Protein AF-A0A3D1QD11-F1 (afdb_monomer)

Radius of gyration: 27.16 Å; Cα contacts (8 Å, |Δi|>4): 63; chains: 1; bounding box: 68×46×61 Å

Structure (mmCIF, N/CA/C/O backbone):
data_AF-A0A3D1QD11-F1
#
_entry.id   AF-A0A3D1QD11-F1
#
loop_
_atom_site.group_PDB
_atom_site.id
_atom_site.type_symbol
_atom_site.label_atom_id
_atom_site.label_alt_id
_atom_site.label_comp_id
_atom_site.label_asym_id
_atom_site.label_entity_id
_atom_site.label_seq_id
_atom_site.pdbx_PDB_ins_code
_atom_site.Cartn_x
_atom_site.Cartn_y
_atom_site.Cartn_z
_atom_site.occupancy
_atom_site.B_iso_or_equiv
_atom_site.auth_seq_id
_atom_site.auth_comp_id
_atom_site.auth_asym_id
_atom_site.auth_atom_id
_atom_site.pdbx_PDB_model_num
ATOM 1 N N . MET A 1 1 ? 50.428 0.743 -33.227 1.00 50.78 1 MET A N 1
ATOM 2 C CA . MET A 1 1 ? 49.228 0.731 -34.080 1.00 50.78 1 MET A CA 1
ATOM 3 C C . MET A 1 1 ? 48.087 0.295 -33.185 1.00 50.78 1 MET A C 1
ATOM 5 O O . MET A 1 1 ? 47.915 -0.897 -32.985 1.00 50.78 1 MET A O 1
ATOM 9 N N . SER A 1 2 ? 47.432 1.234 -32.503 1.00 59.53 2 SER A N 1
ATOM 10 C CA . SER A 1 2 ? 46.185 0.917 -31.795 1.00 59.53 2 SER A CA 1
ATOM 11 C C . SER A 1 2 ? 45.232 0.305 -32.820 1.00 59.53 2 SER A C 1
ATOM 13 O O . SER A 1 2 ? 45.219 0.797 -33.944 1.00 59.53 2 SER A O 1
ATOM 15 N N . ASP A 1 3 ? 44.530 -0.780 -32.485 1.00 75.94 3 ASP A N 1
ATOM 16 C CA . ASP A 1 3 ? 43.676 -1.503 -33.435 1.00 75.94 3 ASP A CA 1
ATOM 17 C C . ASP A 1 3 ? 42.648 -0.550 -34.066 1.00 75.94 3 ASP A C 1
ATOM 19 O O . ASP A 1 3 ? 41.596 -0.275 -33.492 1.00 75.94 3 ASP A O 1
ATOM 23 N N . GLU A 1 4 ? 42.958 -0.035 -35.254 1.00 84.06 4 GLU A N 1
ATOM 24 C CA . GLU A 1 4 ? 42.142 0.938 -35.992 1.00 84.06 4 GLU A CA 1
ATOM 25 C C . GLU A 1 4 ? 40.737 0.365 -36.240 1.00 84.06 4 GLU A C 1
ATOM 27 O O . GLU A 1 4 ? 39.714 1.021 -36.041 1.00 84.06 4 GLU A O 1
ATOM 32 N N . ARG A 1 5 ? 40.695 -0.948 -36.483 1.00 86.38 5 ARG A N 1
ATOM 33 C CA . ARG A 1 5 ? 39.475 -1.754 -36.573 1.00 86.38 5 ARG A CA 1
ATOM 34 C C . ARG A 1 5 ? 38.676 -1.808 -35.272 1.00 86.38 5 ARG A C 1
ATOM 36 O O . ARG A 1 5 ? 37.448 -1.776 -35.311 1.00 86.38 5 ARG A O 1
ATOM 43 N N . LEU A 1 6 ? 39.340 -1.904 -34.118 1.00 89.25 6 LEU A N 1
ATOM 44 C CA . LEU A 1 6 ? 38.658 -1.901 -32.822 1.00 89.25 6 LEU A CA 1
ATOM 45 C C . LEU A 1 6 ? 38.031 -0.529 -32.563 1.00 89.25 6 LEU A C 1
ATOM 47 O O . LEU A 1 6 ? 36.881 -0.464 -32.129 1.00 89.25 6 LEU A O 1
ATOM 51 N N . SER A 1 7 ? 38.744 0.557 -32.882 1.00 89.19 7 SER A N 1
ATOM 52 C CA . SER A 1 7 ? 38.187 1.908 -32.761 1.00 89.19 7 SER A CA 1
ATOM 53 C C . SER A 1 7 ? 36.982 2.136 -33.675 1.00 89.19 7 SER A C 1
ATOM 55 O O . SER A 1 7 ? 35.992 2.710 -33.221 1.00 89.19 7 SER A O 1
ATOM 57 N N . GLU A 1 8 ? 37.010 1.631 -34.911 1.00 92.50 8 GLU A N 1
ATOM 58 C CA . GLU A 1 8 ? 35.861 1.684 -35.827 1.00 92.50 8 GLU A CA 1
ATOM 59 C C . GLU A 1 8 ? 34.654 0.912 -35.274 1.00 92.50 8 GLU A C 1
ATOM 61 O O . GLU A 1 8 ? 33.546 1.449 -35.213 1.00 92.50 8 GLU A O 1
ATOM 66 N N . CYS A 1 9 ? 34.867 -0.313 -34.778 1.00 92.88 9 CYS A N 1
ATOM 67 C CA . CYS A 1 9 ? 33.800 -1.125 -34.183 1.00 92.88 9 CYS A CA 1
ATOM 68 C C . CYS A 1 9 ? 33.180 -0.452 -32.948 1.00 92.88 9 CYS A C 1
ATOM 70 O O . CYS A 1 9 ? 31.959 -0.465 -32.769 1.00 92.88 9 CYS A O 1
ATOM 72 N N . MET A 1 10 ? 34.005 0.164 -32.095 1.00 93.12 10 MET A N 1
ATOM 73 C CA . MET A 1 10 ? 33.531 0.895 -30.918 1.00 93.12 10 MET A CA 1
ATOM 74 C C . MET A 1 10 ? 32.711 2.129 -31.304 1.00 93.12 10 MET A C 1
ATOM 76 O O . MET A 1 10 ? 31.654 2.366 -30.715 1.00 93.12 10 MET A O 1
ATOM 80 N N . ALA A 1 11 ? 33.164 2.894 -32.300 1.00 94.06 11 ALA A N 1
ATOM 81 C CA . ALA A 1 11 ? 32.432 4.054 -32.798 1.00 94.06 11 ALA A CA 1
ATOM 82 C C . ALA A 1 11 ? 31.056 3.645 -33.346 1.00 94.06 11 ALA A C 1
ATOM 84 O O . ALA A 1 11 ? 30.044 4.271 -33.023 1.00 94.06 11 ALA A O 1
ATOM 85 N N . GLN A 1 12 ? 31.004 2.546 -34.100 1.00 95.06 12 GLN A N 1
ATOM 86 C CA . GLN A 1 12 ? 29.760 2.032 -34.663 1.00 95.06 12 GLN A CA 1
ATOM 87 C C . GLN A 1 12 ? 28.794 1.526 -33.583 1.00 95.06 12 GLN A C 1
ATOM 89 O O . GLN A 1 12 ? 27.598 1.810 -33.646 1.00 95.06 12 GLN A O 1
ATOM 94 N N . MET A 1 13 ? 29.301 0.861 -32.540 1.00 95.69 13 MET A N 1
ATOM 95 C CA . MET A 1 13 ? 28.488 0.448 -31.391 1.00 95.69 13 MET A CA 1
ATOM 96 C C . MET A 1 13 ? 27.853 1.648 -30.675 1.00 95.69 13 MET A C 1
ATOM 98 O O . MET A 1 13 ? 26.666 1.617 -30.344 1.00 95.69 13 MET A O 1
ATOM 102 N N . LEU A 1 14 ? 28.628 2.712 -30.440 1.00 95.12 14 LEU A N 1
ATOM 103 C CA . LEU A 1 14 ? 28.128 3.925 -29.788 1.00 95.12 14 LEU A CA 1
ATOM 104 C C . LEU A 1 14 ? 27.073 4.637 -30.638 1.00 95.12 14 LEU A C 1
ATOM 106 O O . LEU A 1 14 ? 26.104 5.159 -30.087 1.00 95.12 14 LEU A O 1
ATOM 110 N N . HIS A 1 15 ? 27.233 4.625 -31.961 1.00 94.38 15 HIS A N 1
ATOM 111 C CA . HIS A 1 15 ? 26.259 5.204 -32.879 1.00 94.38 15 HIS A CA 1
ATOM 112 C C . HIS A 1 15 ? 24.911 4.473 -32.816 1.00 94.38 15 HIS A C 1
ATOM 114 O O . HIS A 1 15 ? 23.886 5.108 -32.577 1.00 94.38 15 HIS A O 1
ATOM 120 N N . ILE A 1 16 ? 24.923 3.139 -32.908 1.00 95.56 16 ILE A N 1
ATOM 121 C CA . ILE A 1 16 ? 23.711 2.307 -32.798 1.00 95.56 16 ILE A CA 1
ATOM 122 C C . ILE A 1 16 ? 23.022 2.528 -31.446 1.00 95.56 16 ILE A C 1
ATOM 124 O O . ILE A 1 16 ? 21.802 2.666 -31.367 1.00 95.56 16 ILE A O 1
ATOM 128 N N . LEU A 1 17 ? 23.802 2.601 -30.364 1.00 92.81 17 LEU A N 1
ATOM 129 C CA . LEU A 1 17 ? 23.257 2.868 -29.036 1.00 92.81 17 LEU A CA 1
ATOM 130 C C . LEU A 1 17 ? 22.601 4.255 -28.954 1.00 92.81 17 LEU A C 1
ATOM 132 O O . LEU A 1 17 ? 21.552 4.391 -28.323 1.00 92.81 17 LEU A O 1
ATOM 136 N N . ALA A 1 18 ? 23.184 5.274 -29.589 1.00 93.38 18 ALA A N 1
ATOM 137 C CA . ALA A 1 18 ? 22.608 6.615 -29.627 1.00 93.38 18 ALA A CA 1
ATOM 138 C C . ALA A 1 18 ? 21.265 6.641 -30.375 1.00 93.38 18 ALA A C 1
ATOM 140 O O . ALA A 1 18 ? 20.301 7.229 -29.876 1.00 93.38 18 ALA A O 1
ATOM 141 N N . GLU A 1 19 ? 21.180 5.966 -31.524 1.00 94.50 19 GLU A N 1
ATOM 142 C CA . GLU A 1 19 ? 19.937 5.837 -32.292 1.00 94.50 19 GLU A CA 1
ATOM 143 C C . GLU A 1 19 ? 18.846 5.111 -31.496 1.00 94.50 19 GLU A C 1
ATOM 145 O O . GLU A 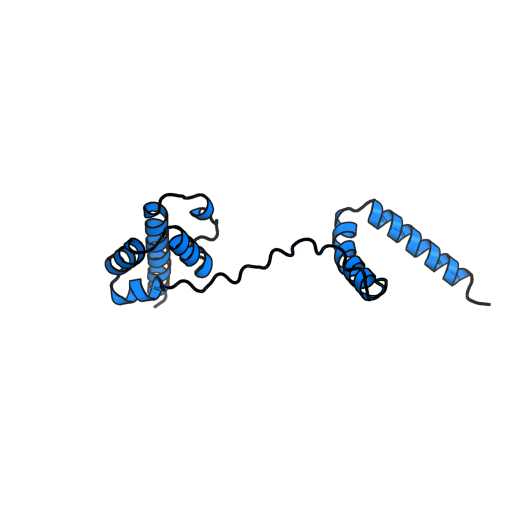1 19 ? 17.714 5.593 -31.408 1.00 94.50 19 GLU A O 1
ATOM 150 N N . GLU A 1 20 ? 19.186 3.999 -30.841 1.00 93.38 20 GLU A N 1
ATOM 151 C CA . GLU A 1 20 ? 18.224 3.220 -30.056 1.00 93.38 20 GLU A CA 1
ATOM 152 C C . GLU A 1 20 ? 17.709 4.011 -28.844 1.00 93.38 20 GLU A C 1
ATOM 154 O O . GLU A 1 20 ? 16.516 3.992 -28.534 1.00 93.38 20 GLU A O 1
ATOM 159 N N . VAL A 1 21 ? 18.571 4.776 -28.168 1.00 93.38 21 VAL A N 1
ATOM 160 C CA . VAL A 1 21 ? 18.145 5.655 -27.066 1.00 93.38 21 VAL A CA 1
ATOM 161 C C . VAL A 1 21 ? 17.218 6.768 -27.566 1.00 93.38 21 VAL A C 1
ATOM 163 O O . VAL A 1 21 ? 16.250 7.098 -26.876 1.00 93.38 21 VAL A O 1
ATOM 166 N N . ALA A 1 22 ? 17.463 7.320 -28.756 1.00 91.69 22 ALA A N 1
ATOM 167 C CA . ALA A 1 22 ? 16.604 8.342 -29.355 1.00 91.69 22 ALA A CA 1
ATOM 168 C C . ALA A 1 22 ? 15.233 7.781 -29.784 1.00 91.69 22 ALA A C 1
ATOM 170 O O . ALA A 1 22 ? 14.204 8.428 -29.565 1.00 91.69 22 ALA A O 1
ATOM 171 N N . GLY A 1 23 ? 15.205 6.571 -30.352 1.00 90.75 23 GLY A N 1
ATOM 172 C CA . GLY A 1 23 ? 13.984 5.907 -30.820 1.00 90.75 23 GLY A CA 1
ATOM 173 C C . GLY A 1 23 ? 13.141 5.269 -29.708 1.00 90.75 23 GLY A C 1
ATOM 174 O O . GLY A 1 23 ? 11.918 5.166 -29.832 1.00 90.75 23 GLY A O 1
ATOM 175 N N . ASN A 1 24 ? 13.757 4.876 -28.588 1.00 94.06 24 ASN A N 1
ATOM 176 C CA . ASN A 1 24 ? 13.116 4.071 -27.549 1.00 94.06 24 ASN A CA 1
ATOM 177 C C . ASN A 1 24 ? 12.956 4.825 -26.219 1.00 94.06 24 ASN A C 1
ATOM 179 O O . ASN A 1 24 ? 13.797 4.774 -25.316 1.00 94.06 24 ASN A O 1
ATOM 183 N N . LYS A 1 25 ? 11.788 5.460 -26.039 1.00 88.25 25 LYS A N 1
ATOM 184 C CA . LYS A 1 25 ? 11.450 6.243 -24.829 1.00 88.25 25 LYS A CA 1
ATOM 185 C C . LYS A 1 25 ? 11.615 5.462 -23.519 1.00 88.25 25 LYS A C 1
ATOM 187 O O . LYS A 1 25 ? 11.971 6.044 -22.489 1.00 88.25 25 LYS A O 1
ATOM 192 N N . ARG A 1 26 ? 11.348 4.150 -23.532 1.00 88.25 26 ARG A N 1
ATOM 193 C CA . ARG A 1 26 ? 11.477 3.292 -22.344 1.00 88.25 26 ARG A CA 1
ATOM 194 C C . ARG A 1 26 ? 12.943 3.075 -21.982 1.00 88.25 26 ARG A C 1
ATOM 196 O O . ARG A 1 26 ? 13.276 3.113 -20.799 1.00 88.25 26 ARG A O 1
ATOM 203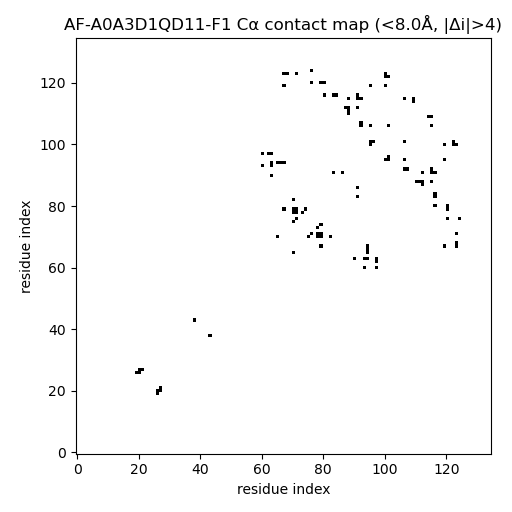 N N . LEU A 1 27 ? 13.801 2.863 -22.978 1.00 88.19 27 LEU A N 1
ATOM 204 C CA . LEU A 1 27 ? 15.240 2.727 -22.775 1.00 88.19 27 LEU A CA 1
ATOM 205 C C . LEU A 1 27 ? 15.844 4.039 -22.259 1.00 88.19 27 LEU A C 1
ATOM 207 O O . LEU A 1 27 ? 16.498 4.028 -21.216 1.00 88.19 27 LEU A O 1
ATOM 211 N N . ALA A 1 28 ? 15.532 5.163 -22.912 1.00 89.81 28 ALA A N 1
ATOM 212 C CA . ALA A 1 28 ? 15.994 6.491 -22.508 1.00 89.81 28 ALA A CA 1
ATOM 213 C C . ALA A 1 28 ? 15.668 6.796 -21.038 1.00 89.81 28 ALA A C 1
ATOM 215 O O . ALA A 1 28 ? 16.541 7.194 -20.272 1.00 89.81 28 ALA A O 1
ATOM 216 N N . SER A 1 29 ? 14.431 6.517 -20.617 1.00 85.00 29 SER A N 1
ATOM 217 C CA . SER A 1 29 ? 13.978 6.766 -19.241 1.00 85.00 29 SER A CA 1
ATOM 218 C C . SER A 1 29 ? 14.674 5.879 -18.202 1.00 85.00 29 SER A C 1
ATOM 220 O O . SER A 1 29 ? 14.861 6.285 -17.056 1.00 85.00 29 SER A O 1
ATOM 222 N N . ARG A 1 30 ? 15.045 4.645 -18.570 1.00 87.69 30 ARG A N 1
ATOM 223 C CA . ARG A 1 30 ? 15.765 3.729 -17.670 1.00 87.69 30 ARG A CA 1
ATOM 224 C C . ARG A 1 30 ? 17.235 4.106 -17.532 1.00 87.69 30 ARG A C 1
ATOM 226 O O . ARG A 1 30 ? 17.774 3.974 -16.438 1.00 87.69 30 ARG A O 1
ATOM 233 N N . LEU A 1 31 ? 17.866 4.554 -18.617 1.00 86.75 31 LEU A N 1
ATOM 234 C CA . LEU A 1 31 ? 19.277 4.944 -18.633 1.00 86.75 31 LEU A CA 1
ATOM 235 C C . LEU A 1 31 ? 19.508 6.349 -18.065 1.00 86.75 31 LEU A C 1
ATOM 237 O O . LEU A 1 31 ? 20.542 6.584 -17.446 1.00 86.75 31 LEU A O 1
ATOM 241 N N . SER A 1 32 ? 18.546 7.268 -18.196 1.00 86.38 32 SER A N 1
ATOM 242 C CA . SER A 1 32 ? 18.706 8.651 -17.730 1.00 86.38 32 SER A CA 1
ATOM 243 C C . SER A 1 32 ? 18.960 8.754 -16.227 1.00 86.38 32 SER A C 1
ATOM 245 O O . SER A 1 32 ? 19.742 9.594 -15.804 1.00 86.38 32 SER A O 1
ATOM 247 N N . VAL A 1 33 ? 18.336 7.895 -15.414 1.00 83.25 33 VAL A N 1
ATOM 248 C CA . VAL A 1 33 ? 18.467 7.911 -13.946 1.00 83.25 33 VAL A CA 1
ATOM 249 C C . VAL A 1 33 ? 19.891 7.572 -13.472 1.00 83.25 33 VAL A C 1
ATOM 251 O O . VAL A 1 33 ? 20.482 8.397 -12.770 1.00 83.25 33 VAL A O 1
ATOM 254 N N . PRO A 1 34 ? 20.478 6.409 -13.824 1.00 86.56 34 PRO A N 1
ATOM 255 C CA . PRO A 1 34 ? 21.853 6.097 -13.438 1.00 86.56 34 PRO A CA 1
ATOM 256 C C . PRO A 1 34 ? 22.863 7.037 -14.105 1.00 86.56 34 PRO A C 1
ATOM 258 O O . PRO A 1 34 ? 23.843 7.418 -13.470 1.00 86.56 34 PRO A O 1
ATOM 261 N N . TRP A 1 35 ? 22.606 7.473 -15.344 1.00 85.75 35 TRP A N 1
ATOM 262 C CA . TRP A 1 35 ? 23.509 8.374 -16.061 1.00 85.75 35 TRP A CA 1
ATOM 263 C C . TRP A 1 35 ? 23.556 9.773 -15.441 1.00 85.75 35 TRP A C 1
ATOM 265 O O . TRP A 1 35 ? 24.633 10.327 -15.242 1.00 85.75 35 TRP A O 1
ATOM 275 N N . GLN A 1 36 ? 22.405 10.330 -15.051 1.00 82.62 36 GLN A N 1
ATOM 276 C CA . GLN A 1 36 ? 22.350 11.592 -14.311 1.00 82.62 36 GLN A CA 1
ATOM 277 C C . GLN A 1 36 ? 23.059 11.485 -12.963 1.00 82.62 36 GLN A C 1
ATOM 279 O O . GLN A 1 36 ? 23.760 12.417 -12.585 1.00 82.62 36 GLN A O 1
ATOM 284 N N . ALA A 1 37 ? 22.920 10.363 -12.248 1.00 81.81 37 ALA A N 1
ATOM 285 C CA . ALA A 1 37 ? 23.636 10.148 -10.992 1.00 81.81 37 ALA A CA 1
ATOM 286 C C . ALA A 1 37 ? 25.159 10.146 -11.200 1.00 81.81 37 ALA A C 1
ATOM 288 O O . ALA A 1 37 ? 25.867 10.851 -10.484 1.00 81.81 37 ALA A O 1
ATOM 289 N N . TYR A 1 38 ? 25.642 9.436 -12.223 1.00 82.81 38 TYR A N 1
ATOM 290 C CA . TYR A 1 38 ? 27.061 9.386 -12.573 1.00 82.81 38 TYR A CA 1
ATOM 291 C C . TYR A 1 38 ? 27.610 10.751 -13.016 1.00 82.81 38 TYR A C 1
ATOM 293 O O . TYR A 1 38 ? 28.655 11.183 -12.536 1.00 82.81 38 TYR A O 1
ATOM 301 N N . MET A 1 39 ? 26.889 11.477 -13.879 1.00 82.31 39 MET A N 1
ATOM 302 C CA . MET A 1 39 ? 27.271 12.835 -14.290 1.00 82.31 39 MET A CA 1
ATOM 303 C C . MET A 1 39 ? 27.328 13.790 -13.096 1.00 82.31 39 MET A C 1
ATOM 305 O O . MET A 1 39 ? 28.250 14.590 -12.989 1.00 82.31 39 MET A O 1
ATOM 309 N N . ASN A 1 40 ? 26.380 13.683 -12.168 1.00 77.69 40 ASN A N 1
ATOM 310 C CA . ASN A 1 40 ? 26.353 14.522 -10.975 1.00 77.69 40 ASN A CA 1
ATOM 311 C C . ASN A 1 40 ? 27.498 14.187 -9.997 1.00 77.69 40 ASN A C 1
ATOM 313 O O . ASN A 1 40 ? 27.966 15.060 -9.276 1.00 77.69 40 ASN A O 1
ATOM 317 N N . GLU A 1 41 ? 27.959 12.933 -9.983 1.00 76.25 41 GLU A N 1
ATOM 318 C CA . GLU A 1 41 ? 29.107 12.478 -9.189 1.00 76.25 41 GLU A CA 1
ATOM 319 C C . GLU A 1 41 ? 30.455 12.877 -9.815 1.00 76.25 41 GLU A C 1
ATOM 321 O O . GLU A 1 41 ? 31.392 13.209 -9.092 1.00 76.25 41 GLU A O 1
ATOM 326 N N . LYS A 1 42 ? 30.574 12.835 -11.150 1.00 74.62 42 LYS A N 1
ATOM 327 C CA . LYS A 1 42 ? 31.861 12.982 -11.857 1.00 74.62 42 LYS A CA 1
ATOM 328 C C . LYS A 1 42 ? 32.089 14.333 -12.535 1.00 74.62 42 LYS A C 1
ATOM 330 O O . LYS A 1 42 ? 33.242 14.675 -12.769 1.00 74.62 42 LYS A O 1
ATOM 335 N N . LEU A 1 43 ? 31.038 15.086 -12.870 1.00 66.50 43 LEU A N 1
ATOM 336 C CA . LEU A 1 43 ? 31.136 16.318 -13.673 1.00 66.50 43 LEU A CA 1
ATOM 337 C C . LEU A 1 43 ? 30.782 17.604 -12.910 1.00 66.50 43 LEU A C 1
ATOM 339 O O . LEU A 1 43 ? 30.910 18.685 -13.479 1.00 66.50 43 LEU A O 1
ATOM 343 N N . MET A 1 44 ? 30.347 17.535 -11.648 1.00 54.88 44 MET A N 1
ATOM 344 C CA . MET A 1 44 ? 30.069 18.749 -10.872 1.00 54.88 44 MET A CA 1
ATOM 345 C C . MET A 1 44 ? 31.347 19.286 -10.207 1.00 54.88 44 MET A C 1
ATOM 347 O O . MET A 1 44 ? 31.907 18.597 -9.352 1.00 54.88 44 MET A O 1
ATOM 351 N N . PRO A 1 45 ? 31.802 20.519 -10.512 1.00 54.53 45 PRO A N 1
ATOM 352 C CA . PRO A 1 45 ? 32.734 21.211 -9.633 1.00 54.53 45 PRO A CA 1
ATOM 353 C C . PRO A 1 45 ? 32.045 21.464 -8.286 1.00 54.53 45 PRO A C 1
ATOM 355 O O . PRO A 1 45 ? 30.857 21.798 -8.231 1.00 54.53 45 PRO A O 1
ATOM 358 N N . ALA A 1 46 ? 32.790 21.294 -7.194 1.00 50.59 46 ALA A N 1
ATOM 359 C CA . ALA A 1 46 ? 32.330 21.575 -5.839 1.00 50.59 46 ALA A CA 1
ATOM 360 C C . ALA A 1 46 ? 31.874 23.043 -5.730 1.00 50.59 46 ALA A C 1
ATOM 362 O O . ALA A 1 46 ? 32.688 23.933 -5.513 1.00 50.59 46 ALA A O 1
ATOM 363 N N . GLY A 1 47 ? 30.584 23.324 -5.930 1.00 52.34 47 GLY A N 1
ATOM 364 C CA . GLY A 1 47 ? 30.075 24.691 -5.792 1.00 52.34 47 GLY A CA 1
ATOM 365 C C . GLY A 1 47 ? 28.718 25.008 -6.409 1.00 52.34 47 GLY A C 1
ATOM 366 O O . GLY A 1 47 ? 28.121 26.004 -6.016 1.00 52.34 47 GLY A O 1
ATOM 367 N N . GLN A 1 48 ? 28.180 24.201 -7.326 1.00 52.62 48 GLN A N 1
ATOM 368 C CA . GLN A 1 48 ? 26.882 24.511 -7.943 1.00 52.62 48 GLN A CA 1
ATOM 369 C C . GLN A 1 48 ? 25.911 23.348 -7.783 1.00 52.62 48 GLN A C 1
ATOM 371 O O . GLN A 1 48 ? 25.779 22.478 -8.636 1.00 52.62 48 GLN A O 1
ATOM 376 N N . ALA A 1 49 ? 25.215 23.336 -6.647 1.00 45.56 49 ALA A N 1
ATOM 377 C CA . ALA A 1 49 ? 24.084 22.449 -6.442 1.00 45.56 49 ALA A CA 1
ATOM 378 C C . ALA A 1 49 ? 22.961 22.835 -7.418 1.00 45.56 49 ALA A C 1
ATOM 380 O O . ALA A 1 49 ? 22.268 23.832 -7.213 1.00 45.56 49 ALA A O 1
ATOM 381 N N . ALA A 1 50 ? 22.759 22.032 -8.464 1.00 54.69 50 ALA A N 1
ATOM 382 C CA . ALA A 1 50 ? 21.527 22.084 -9.242 1.00 54.69 50 ALA A CA 1
ATOM 383 C C . ALA A 1 50 ? 20.321 21.936 -8.289 1.00 54.69 50 ALA A C 1
ATOM 385 O O . ALA A 1 50 ? 20.394 21.147 -7.333 1.00 54.69 50 ALA A O 1
ATOM 386 N N . PRO A 1 51 ? 19.214 22.671 -8.511 1.00 48.41 51 PRO A N 1
ATOM 387 C CA . PRO A 1 51 ? 18.041 22.576 -7.658 1.00 48.41 51 PRO A CA 1
ATOM 388 C C . PRO A 1 51 ? 17.555 21.130 -7.674 1.00 48.41 51 PRO A C 1
ATOM 390 O O . PRO A 1 51 ? 17.082 20.618 -8.689 1.00 48.41 51 PRO A O 1
ATOM 393 N N . LYS A 1 52 ? 17.719 20.446 -6.536 1.00 55.53 52 LYS A N 1
ATOM 394 C CA . LYS A 1 52 ? 17.175 19.109 -6.314 1.00 55.53 52 LYS A CA 1
ATOM 395 C C . LYS A 1 52 ? 15.680 19.203 -6.593 1.00 55.53 52 LYS A C 1
ATOM 397 O O . LYS A 1 52 ? 14.947 19.766 -5.781 1.00 55.53 52 LYS A O 1
ATOM 402 N N . ALA A 1 53 ? 15.231 18.636 -7.714 1.00 59.69 53 ALA A N 1
ATOM 403 C CA . ALA A 1 53 ? 13.821 18.329 -7.898 1.00 59.69 53 ALA A CA 1
ATOM 404 C C . ALA A 1 53 ? 13.357 17.636 -6.609 1.00 59.69 53 ALA A C 1
ATOM 406 O O . ALA A 1 53 ? 14.075 16.747 -6.126 1.00 59.69 53 ALA A O 1
ATOM 407 N N . PRO A 1 54 ? 12.248 18.074 -5.988 1.00 48.62 54 PRO A N 1
ATOM 408 C CA . PRO A 1 54 ? 11.864 17.571 -4.687 1.00 48.62 54 PRO A CA 1
ATOM 409 C C . PRO A 1 54 ? 11.630 16.073 -4.831 1.00 48.62 54 PRO A C 1
ATOM 411 O O . PRO A 1 54 ? 10.602 15.628 -5.344 1.00 48.62 54 PRO A O 1
ATOM 414 N N . LYS A 1 55 ? 12.602 15.278 -4.366 1.00 55.16 55 LYS A N 1
ATOM 415 C CA . LYS A 1 55 ? 12.360 13.894 -3.989 1.00 55.16 55 LYS A CA 1
ATOM 416 C C . LYS A 1 55 ? 11.186 14.012 -3.037 1.00 55.16 55 LYS A C 1
ATOM 418 O O . LYS A 1 55 ? 11.345 14.609 -1.971 1.00 55.16 55 LYS A O 1
ATOM 423 N N . LYS A 1 56 ? 10.003 13.544 -3.451 1.00 48.34 56 LYS A N 1
ATOM 424 C CA . LYS A 1 56 ? 8.884 13.349 -2.535 1.00 48.34 56 LYS A CA 1
ATOM 425 C C . LYS A 1 56 ? 9.456 12.459 -1.450 1.00 48.34 56 LYS A C 1
ATOM 427 O O . LYS A 1 56 ? 9.598 11.256 -1.658 1.00 48.34 56 LYS A O 1
ATOM 432 N N . LYS A 1 57 ? 9.895 13.075 -0.348 1.00 45.81 57 LYS A N 1
ATOM 433 C CA . LYS A 1 57 ? 10.213 12.372 0.880 1.00 45.81 57 LYS A CA 1
ATOM 434 C C . LYS A 1 57 ? 8.983 11.510 1.076 1.00 45.81 57 LYS A C 1
ATOM 436 O O . LYS A 1 57 ? 7.876 12.050 1.121 1.00 45.81 57 LYS A O 1
ATOM 441 N N . ALA A 1 58 ? 9.152 10.191 1.049 1.00 50.62 58 ALA A N 1
ATOM 442 C CA . ALA A 1 58 ? 8.148 9.335 1.634 1.00 50.62 58 ALA A CA 1
ATOM 443 C C . ALA A 1 58 ? 8.037 9.882 3.051 1.00 50.62 58 ALA A C 1
ATOM 445 O O . ALA A 1 58 ? 8.979 9.763 3.831 1.00 50.62 58 ALA A O 1
ATOM 446 N N . SER A 1 59 ? 6.991 10.673 3.296 1.00 51.22 59 SER A N 1
ATOM 447 C CA . SER A 1 59 ? 6.696 11.184 4.615 1.00 51.22 59 SER A CA 1
ATOM 448 C C . SER A 1 59 ? 6.614 9.924 5.447 1.00 51.22 59 SER A C 1
ATOM 450 O O . SER A 1 59 ? 5.720 9.106 5.205 1.00 51.22 59 SER A O 1
ATOM 452 N N . ILE A 1 60 ? 7.596 9.714 6.319 1.00 51.00 60 ILE A N 1
ATOM 453 C CA . ILE A 1 60 ? 7.458 8.778 7.420 1.00 51.00 60 ILE A CA 1
ATOM 454 C C . ILE A 1 60 ? 6.249 9.343 8.149 1.00 51.00 60 ILE A C 1
ATOM 456 O O . ILE A 1 60 ? 6.344 10.383 8.795 1.00 51.00 60 ILE A O 1
ATOM 460 N N . LYS A 1 61 ? 5.069 8.798 7.841 1.00 62.03 61 LYS A N 1
ATOM 461 C CA . LYS A 1 61 ? 3.844 9.215 8.498 1.00 62.03 61 LYS A CA 1
ATOM 462 C C . LYS A 1 61 ? 4.055 8.824 9.942 1.00 62.03 61 LYS A C 1
ATOM 464 O O . LYS A 1 61 ? 4.429 7.680 10.201 1.00 62.03 61 LYS A O 1
ATOM 469 N N . GLU A 1 62 ? 3.903 9.791 10.833 1.00 69.06 62 GLU A N 1
ATOM 470 C CA . GLU A 1 62 ? 3.976 9.535 12.261 1.00 69.06 62 GLU A CA 1
ATOM 471 C C . GLU A 1 62 ? 3.073 8.339 12.585 1.00 69.06 62 GLU A C 1
ATOM 473 O O . GLU A 1 62 ? 1.980 8.227 12.003 1.00 69.06 62 GLU A O 1
ATOM 478 N N . PRO A 1 63 ? 3.552 7.400 13.420 1.00 74.06 63 PRO A N 1
ATOM 479 C CA . PRO A 1 63 ? 2.756 6.245 13.787 1.00 74.06 63 PRO A CA 1
ATOM 480 C C . PRO A 1 63 ? 1.424 6.738 14.367 1.00 74.06 63 PRO A C 1
ATOM 482 O O . PRO A 1 63 ? 1.413 7.703 15.133 1.00 74.06 63 PRO A O 1
ATOM 485 N N . PRO A 1 64 ? 0.290 6.142 13.969 1.00 79.75 64 PRO A N 1
ATOM 486 C CA . PRO A 1 64 ? -1.003 6.558 14.481 1.00 79.75 64 PRO A CA 1
ATOM 487 C C . PRO A 1 64 ? -1.058 6.373 16.000 1.00 79.75 64 PRO A C 1
ATOM 489 O O . PRO A 1 64 ? -0.572 5.372 16.523 1.00 79.75 64 PRO A O 1
ATOM 492 N N . SER A 1 65 ? -1.701 7.314 16.693 1.00 80.75 65 SER A N 1
ATOM 493 C CA . SER A 1 65 ? -1.831 7.303 18.156 1.00 80.75 65 SER A CA 1
ATOM 494 C C . SER A 1 65 ? -2.615 6.101 18.693 1.00 80.75 65 SER A C 1
ATOM 496 O O . SER A 1 65 ? -2.450 5.731 19.852 1.00 80.75 65 SER A O 1
ATOM 498 N N . VAL A 1 66 ? -3.470 5.487 17.866 1.00 83.00 66 VAL A N 1
ATOM 499 C CA . VAL A 1 66 ? -4.328 4.359 18.248 1.00 83.00 66 VAL A CA 1
ATOM 500 C C . VAL A 1 66 ? -4.107 3.172 17.321 1.00 83.00 66 VAL A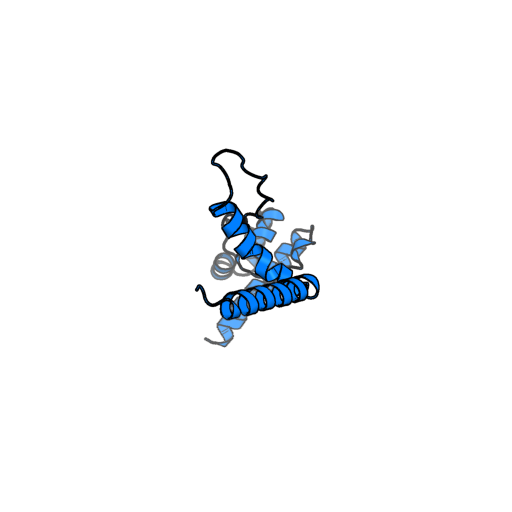 C 1
ATOM 502 O O . VAL A 1 66 ? -4.093 3.305 16.095 1.00 83.00 66 VAL A O 1
ATOM 505 N N . ASP A 1 67 ? -3.993 1.996 17.940 1.00 87.38 67 ASP A N 1
ATOM 506 C CA . ASP A 1 67 ? -4.025 0.706 17.264 1.00 87.38 67 ASP A CA 1
ATOM 507 C C . ASP A 1 67 ? -5.471 0.175 17.225 1.00 87.38 67 ASP A C 1
ATOM 509 O O . ASP A 1 67 ? -6.006 -0.242 18.260 1.00 87.38 67 ASP A O 1
ATOM 513 N N . PRO A 1 68 ? -6.126 0.168 16.049 1.00 87.00 68 PRO A N 1
ATOM 514 C CA . PRO A 1 68 ? -7.524 -0.223 15.934 1.00 87.00 68 PRO A CA 1
ATOM 515 C C . PRO A 1 68 ? -7.748 -1.717 16.208 1.00 87.00 68 PRO A C 1
ATOM 517 O O . PRO A 1 68 ? -8.853 -2.105 16.585 1.00 87.00 68 PRO A O 1
ATOM 520 N N . PHE A 1 69 ? -6.724 -2.566 16.057 1.00 88.31 69 PHE A N 1
ATOM 521 C CA . PHE A 1 69 ? -6.846 -3.993 16.355 1.00 88.31 69 PHE A CA 1
ATOM 522 C C . PHE A 1 69 ? -6.847 -4.247 17.860 1.00 88.31 69 PHE A C 1
ATOM 524 O O . PHE A 1 69 ? -7.658 -5.035 18.340 1.00 88.31 69 PHE A O 1
ATOM 531 N N . LYS A 1 70 ? -5.996 -3.545 18.618 1.00 87.94 70 LYS A N 1
ATOM 532 C CA . LYS A 1 70 ? -5.982 -3.647 20.086 1.00 87.94 70 LYS A CA 1
ATOM 533 C C . LYS A 1 70 ? -7.294 -3.163 20.694 1.00 87.94 70 LYS A C 1
ATOM 535 O O . LYS A 1 70 ? -7.886 -3.888 21.485 1.00 87.94 70 LYS A O 1
ATOM 540 N N . ALA A 1 71 ? -7.786 -2.001 20.256 1.00 87.12 71 ALA A N 1
ATOM 541 C CA . ALA A 1 71 ? -9.063 -1.462 20.724 1.00 87.12 71 ALA A CA 1
ATOM 542 C C . ALA A 1 71 ? -10.239 -2.415 20.433 1.00 87.12 71 ALA A C 1
ATOM 544 O O . ALA A 1 71 ? -11.127 -2.590 21.267 1.00 87.12 71 ALA A O 1
ATOM 545 N N . PHE A 1 72 ? -10.224 -3.081 19.271 1.00 87.94 72 PHE A N 1
ATOM 546 C CA . PHE A 1 72 ? -11.233 -4.084 18.932 1.00 87.94 72 PHE A CA 1
ATOM 547 C C . PHE A 1 72 ? -11.134 -5.352 19.793 1.00 87.94 72 PHE A C 1
ATOM 549 O O . PHE A 1 72 ? -12.160 -5.915 20.155 1.00 87.94 72 PHE A O 1
ATOM 556 N N . LEU A 1 73 ? -9.929 -5.811 20.135 1.00 85.62 73 LEU A N 1
ATOM 557 C CA . LEU A 1 73 ? -9.748 -6.991 20.990 1.00 85.62 73 LEU A CA 1
ATOM 558 C C . LEU A 1 73 ? -10.149 -6.734 22.449 1.00 85.62 73 LEU A C 1
ATOM 560 O O . LEU A 1 73 ? -10.633 -7.645 23.112 1.00 85.62 73 LEU A O 1
ATOM 564 N N . GLU A 1 74 ? -9.956 -5.513 22.942 1.00 86.62 74 GLU A N 1
ATOM 565 C CA . GLU A 1 74 ? -10.247 -5.152 24.332 1.00 86.62 74 GLU A CA 1
ATOM 566 C C . GLU A 1 74 ? -11.745 -4.933 24.587 1.00 86.62 74 GLU A C 1
ATOM 568 O O . GLU A 1 74 ? -12.280 -5.401 25.589 1.00 86.62 74 GLU A O 1
ATOM 573 N N . GLY A 1 75 ? -12.440 -4.244 23.675 1.00 79.44 75 GLY A N 1
ATOM 574 C CA . GLY A 1 75 ? -13.841 -3.855 23.880 1.00 79.44 75 GLY A CA 1
ATOM 575 C C . GLY A 1 75 ? -14.725 -3.949 22.638 1.00 79.44 75 GLY A C 1
ATOM 576 O O . GLY A 1 75 ? -15.801 -3.344 22.591 1.00 79.44 75 GLY A O 1
ATOM 577 N N . GLY A 1 76 ? -14.287 -4.686 21.617 1.00 87.00 76 GLY A N 1
ATOM 578 C CA . GLY A 1 76 ? -15.055 -4.923 20.399 1.00 87.00 76 GLY A CA 1
ATOM 579 C C . GLY A 1 76 ? -15.265 -3.671 19.547 1.00 87.00 76 GLY A C 1
ATOM 580 O O . GLY A 1 76 ? -14.554 -2.668 19.635 1.00 87.00 76 GLY A O 1
ATOM 581 N N . SER A 1 77 ? -16.294 -3.718 18.699 1.00 85.62 77 SER A N 1
ATOM 582 C CA . SER A 1 77 ? -16.636 -2.604 17.809 1.00 85.62 77 SER A CA 1
ATOM 583 C C . SER A 1 77 ? -17.056 -1.341 18.558 1.00 85.62 77 SER A C 1
ATOM 585 O O . SER A 1 77 ? -16.822 -0.249 18.057 1.00 85.62 77 SER A O 1
ATOM 587 N N . VAL A 1 78 ? -17.663 -1.470 19.741 1.00 87.00 78 VAL A N 1
ATOM 588 C CA . VAL A 1 78 ? -18.179 -0.325 20.510 1.00 87.00 78 VAL A CA 1
ATOM 589 C C . VAL A 1 78 ? -17.033 0.539 21.030 1.00 87.00 78 VAL A C 1
ATOM 591 O O . VAL A 1 78 ? -17.047 1.755 20.838 1.00 87.00 78 VAL A O 1
ATOM 594 N N . LEU A 1 79 ? -16.012 -0.084 21.627 1.00 87.19 79 LEU A N 1
ATOM 595 C CA . LEU A 1 79 ? -14.837 0.637 22.112 1.00 87.19 79 LEU A CA 1
ATOM 596 C C . LEU A 1 79 ? -14.052 1.253 20.947 1.00 87.19 79 LEU A C 1
ATOM 598 O O . LEU A 1 79 ? -13.671 2.419 21.015 1.00 87.19 79 LEU A O 1
ATOM 602 N N . 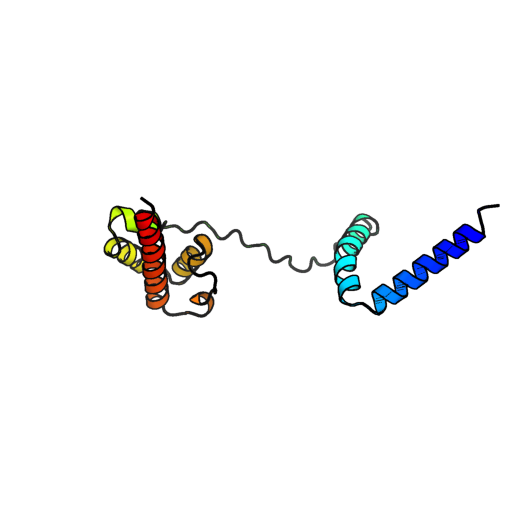LEU A 1 80 ? -13.898 0.515 19.842 1.00 87.94 80 LEU A N 1
ATOM 603 C CA . LEU A 1 80 ? -13.246 1.022 18.635 1.00 87.94 80 LEU A CA 1
ATOM 604 C C . LEU A 1 80 ? -13.954 2.268 18.076 1.00 87.94 80 LEU A C 1
ATOM 606 O O . LEU A 1 80 ? -13.292 3.260 17.785 1.00 87.94 80 LEU A O 1
ATOM 610 N N . ILE A 1 81 ? -15.285 2.250 17.961 1.00 88.88 81 ILE A N 1
ATOM 611 C CA . ILE A 1 81 ? -16.052 3.410 17.478 1.00 88.88 81 ILE A CA 1
ATOM 612 C C . ILE A 1 81 ? -15.833 4.610 18.398 1.00 88.88 81 ILE A C 1
ATOM 614 O O . ILE A 1 81 ? -15.473 5.675 17.906 1.00 88.88 81 ILE A O 1
ATOM 618 N N . LYS A 1 82 ? -15.948 4.419 19.717 1.00 89.25 82 LYS A N 1
ATOM 619 C CA . LYS A 1 82 ? -15.747 5.494 20.696 1.00 89.25 82 LYS A CA 1
ATOM 620 C C . LYS A 1 82 ? -14.348 6.112 20.592 1.00 89.25 82 LYS A C 1
ATOM 622 O O . LYS A 1 82 ? -14.219 7.326 20.529 1.00 89.25 82 LYS A O 1
ATOM 627 N N . THR A 1 83 ? -13.305 5.285 20.477 1.00 87.12 83 THR A N 1
ATOM 628 C CA . THR A 1 83 ? -11.928 5.790 20.306 1.00 87.12 83 THR A CA 1
ATOM 629 C C . THR A 1 83 ? -11.736 6.577 19.008 1.00 87.12 83 THR A C 1
ATOM 631 O O . THR A 1 83 ? -10.979 7.540 18.988 1.00 87.12 83 THR A O 1
ATOM 634 N N . LEU A 1 84 ? -12.428 6.204 17.928 1.00 87.94 84 LEU A N 1
ATOM 635 C CA . LEU A 1 84 ? -12.356 6.900 16.640 1.00 87.94 84 LEU A CA 1
ATOM 636 C C . LEU A 1 84 ? -13.246 8.155 16.594 1.00 87.94 84 LEU A C 1
ATOM 638 O O . LEU A 1 84 ? -12.985 9.070 15.809 1.00 87.94 84 LEU A O 1
ATOM 642 N N . GLU A 1 85 ? -14.291 8.225 17.421 1.00 87.19 85 GLU A N 1
ATOM 643 C CA . GLU A 1 85 ? -15.150 9.404 17.578 1.00 87.19 85 GLU A CA 1
ATOM 644 C C . GLU A 1 85 ? -14.430 10.582 18.234 1.00 87.19 85 GLU A C 1
ATOM 646 O O . GLU A 1 85 ? -14.732 11.721 17.884 1.00 87.19 85 GLU A O 1
ATOM 651 N N . ASP A 1 86 ? -13.413 10.345 19.055 1.00 85.75 86 ASP A N 1
ATOM 652 C CA . ASP A 1 86 ? -12.617 11.424 19.655 1.00 85.75 86 ASP A CA 1
ATOM 653 C C . ASP A 1 86 ? -11.499 11.945 18.720 1.00 85.75 86 ASP A C 1
ATOM 655 O O . ASP A 1 86 ? -10.915 12.997 18.968 1.00 85.75 86 ASP A O 1
ATOM 659 N N . MET A 1 87 ? -11.226 11.252 17.606 1.00 87.44 87 MET A N 1
ATOM 660 C CA . MET A 1 87 ? -10.105 11.539 16.690 1.00 87.44 87 MET A CA 1
ATOM 661 C C . MET A 1 87 ? -10.462 12.440 15.509 1.00 87.44 87 MET A C 1
ATOM 663 O O . MET A 1 87 ? -11.601 12.466 15.052 1.00 87.44 87 MET A O 1
ATOM 667 N N . ASP A 1 88 ? -9.496 13.126 14.904 1.00 88.75 88 ASP A N 1
ATOM 668 C CA . ASP A 1 88 ? -9.788 13.902 13.691 1.00 88.75 88 ASP A CA 1
ATOM 669 C C . ASP A 1 88 ? -9.869 13.016 12.425 1.00 88.75 88 ASP A C 1
ATOM 671 O O . ASP A 1 88 ? -9.328 11.907 12.340 1.00 88.75 88 ASP A O 1
ATOM 675 N N .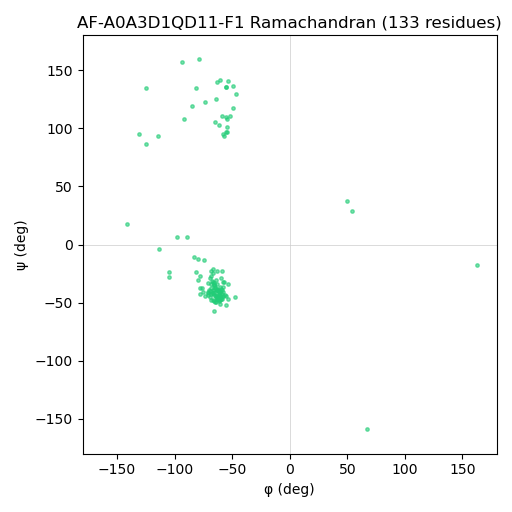 ALA A 1 89 ? -10.528 13.516 11.375 1.00 87.31 89 ALA A N 1
ATOM 676 C CA . ALA A 1 89 ? -10.583 12.853 10.075 1.00 87.31 89 ALA A CA 1
ATOM 677 C C . ALA A 1 89 ? -9.179 12.626 9.482 1.00 87.31 89 ALA A C 1
ATOM 679 O O . ALA A 1 89 ? -8.963 11.635 8.778 1.00 87.31 89 ALA A O 1
ATOM 680 N N . ALA A 1 90 ? -8.218 13.515 9.759 1.00 87.19 90 ALA A N 1
ATOM 681 C CA . ALA A 1 90 ? -6.826 13.340 9.351 1.00 87.19 90 ALA A CA 1
ATOM 682 C C . ALA A 1 90 ? -6.171 12.121 10.028 1.00 87.19 90 ALA A C 1
ATOM 684 O O . ALA A 1 90 ? -5.527 11.317 9.347 1.00 87.19 90 ALA A O 1
ATOM 685 N N . GLU A 1 91 ? -6.399 11.936 11.328 1.00 88.25 91 GLU A N 1
ATOM 686 C CA . GLU A 1 91 ? -5.895 10.794 12.098 1.00 88.25 91 GLU A CA 1
ATOM 687 C C . GLU A 1 91 ? -6.536 9.487 11.637 1.00 88.25 91 GLU A C 1
ATOM 689 O O . GLU A 1 91 ? -5.829 8.508 11.395 1.00 88.25 91 GLU A O 1
ATOM 694 N N . CYS A 1 92 ? -7.846 9.490 11.369 1.00 88.56 92 CYS A N 1
ATOM 695 C CA . CYS A 1 92 ? -8.540 8.339 10.784 1.00 88.56 92 CYS A CA 1
ATOM 696 C C . CYS A 1 92 ? -7.895 7.910 9.453 1.00 88.56 92 CYS A C 1
ATOM 698 O O . CYS A 1 92 ? -7.648 6.726 9.210 1.00 88.56 92 CYS A O 1
ATOM 700 N N . LYS A 1 93 ? -7.551 8.869 8.581 1.00 90.12 93 LYS A N 1
ATOM 701 C CA . LYS A 1 93 ? -6.828 8.581 7.327 1.00 90.12 93 LYS A CA 1
ATOM 702 C C . LYS A 1 93 ? -5.403 8.092 7.570 1.00 90.12 93 LYS A C 1
ATOM 704 O O . LYS A 1 93 ? -4.889 7.320 6.751 1.00 90.12 93 LYS A O 1
ATOM 709 N N . ASN A 1 94 ? -4.754 8.546 8.641 1.00 89.56 94 ASN A N 1
ATOM 710 C CA . ASN A 1 94 ? -3.432 8.066 9.020 1.00 89.56 94 ASN A CA 1
ATOM 711 C C . ASN A 1 94 ? -3.492 6.592 9.438 1.00 89.56 94 ASN A C 1
ATOM 713 O O . ASN A 1 94 ? -2.763 5.780 8.872 1.00 89.56 94 ASN A O 1
ATOM 717 N N . ILE A 1 95 ? -4.449 6.228 10.299 1.00 89.69 95 ILE A N 1
ATOM 718 C CA . ILE A 1 95 ? -4.710 4.844 10.727 1.00 89.69 95 ILE A CA 1
ATOM 719 C C . ILE A 1 95 ? -4.953 3.938 9.513 1.00 89.69 95 ILE A C 1
ATOM 721 O O . ILE A 1 95 ? -4.261 2.933 9.343 1.00 89.69 95 ILE A O 1
ATOM 725 N N . ILE A 1 96 ? -5.867 4.321 8.611 1.00 89.75 96 ILE A N 1
ATOM 726 C CA . ILE A 1 96 ? -6.170 3.537 7.398 1.00 89.75 96 ILE A CA 1
ATOM 727 C C . ILE A 1 96 ? -4.916 3.333 6.538 1.00 89.75 96 ILE A C 1
ATOM 729 O O . ILE A 1 96 ? -4.695 2.245 6.002 1.00 89.75 96 ILE A O 1
ATOM 733 N N . SER A 1 97 ? -4.089 4.374 6.408 1.00 89.81 97 SER A N 1
ATOM 734 C CA . SER A 1 97 ? -2.853 4.325 5.627 1.00 89.81 97 SER A CA 1
ATOM 735 C C . SER A 1 97 ? -1.774 3.459 6.268 1.00 89.81 97 SER A C 1
ATOM 737 O O . SER A 1 97 ? -1.025 2.821 5.534 1.00 89.81 97 SER A O 1
ATOM 739 N N . HIS A 1 98 ? -1.647 3.504 7.594 1.00 88.62 98 HIS A N 1
ATOM 740 C CA . HIS A 1 98 ? -0.603 2.815 8.346 1.00 88.62 98 HIS A CA 1
ATOM 741 C C . HIS A 1 98 ? -0.869 1.308 8.401 1.00 88.62 98 HIS A C 1
ATOM 743 O O .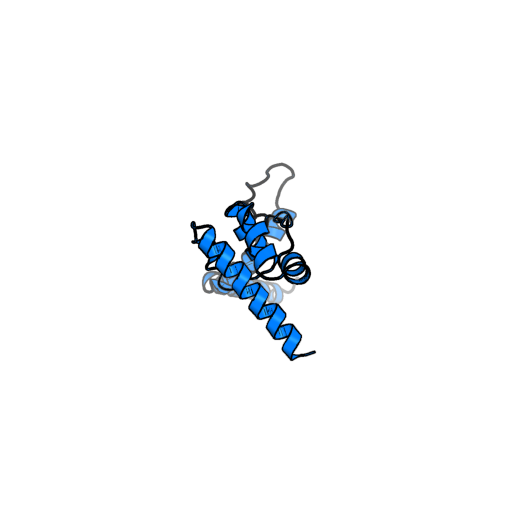 HIS A 1 98 ? 0.020 0.512 8.121 1.00 88.62 98 HIS A O 1
ATOM 749 N N . TYR A 1 99 ? -2.119 0.919 8.665 1.00 87.19 99 TYR A N 1
ATOM 750 C CA . TYR A 1 99 ? -2.539 -0.485 8.744 1.00 87.19 99 TYR A CA 1
ATOM 751 C C . TYR A 1 99 ? -3.001 -1.074 7.402 1.00 87.19 99 TYR A C 1
ATOM 753 O O . TYR A 1 99 ? -3.503 -2.194 7.361 1.00 87.19 99 TYR A O 1
ATOM 761 N N . ALA A 1 100 ? -2.860 -0.324 6.303 1.00 85.81 100 ALA A N 1
ATOM 762 C CA . ALA A 1 100 ? -3.250 -0.736 4.952 1.00 85.81 100 ALA A CA 1
ATOM 763 C C . ALA A 1 100 ? -4.687 -1.303 4.856 1.00 85.81 100 ALA A C 1
ATOM 765 O O . ALA A 1 100 ? -4.951 -2.231 4.090 1.00 85.81 100 ALA A O 1
ATOM 766 N N . LEU A 1 101 ? -5.633 -0.724 5.610 1.00 86.56 101 LEU A N 1
ATOM 767 C CA . LEU A 1 101 ? -7.012 -1.230 5.718 1.00 86.56 101 LEU A CA 1
ATOM 768 C C . LEU A 1 101 ? -7.795 -1.122 4.399 1.00 86.56 101 LEU A C 1
ATOM 770 O O . LEU A 1 101 ? -8.740 -1.876 4.167 1.00 86.56 101 LEU A O 1
ATOM 774 N N . ASP A 1 102 ? -7.397 -0.201 3.519 1.00 88.12 102 ASP A N 1
ATOM 775 C CA . ASP A 1 102 ? -7.989 -0.019 2.196 1.00 88.12 102 ASP A CA 1
ATOM 776 C C . ASP A 1 102 ? -6.915 0.053 1.094 1.00 88.12 102 ASP A C 1
ATOM 778 O O . ASP A 1 102 ? -6.398 1.136 0.790 1.00 88.12 102 ASP A O 1
ATOM 782 N N . PRO A 1 103 ? -6.610 -1.085 0.439 1.00 83.00 103 PRO A N 1
ATOM 783 C CA . PRO A 1 103 ? -5.664 -1.142 -0.675 1.00 83.00 103 PRO A CA 1
ATOM 784 C C . PRO A 1 103 ? -6.063 -0.259 -1.865 1.00 83.00 103 PRO A C 1
ATOM 786 O O . PRO A 1 103 ? -5.194 0.236 -2.580 1.00 83.00 103 PRO A O 1
ATOM 789 N N . SER A 1 104 ? -7.367 -0.023 -2.061 1.00 87.19 104 SER A N 1
ATOM 790 C CA . SER A 1 104 ? -7.887 0.804 -3.161 1.00 87.19 104 SER A CA 1
ATOM 791 C C . SER A 1 104 ? -7.676 2.305 -2.938 1.00 87.19 104 SER A C 1
ATOM 793 O O . SER A 1 104 ? -7.825 3.099 -3.867 1.00 87.19 104 SER A O 1
ATOM 795 N N . ARG A 1 105 ? -7.314 2.705 -1.708 1.00 87.31 105 ARG A N 1
ATOM 796 C CA . ARG A 1 105 ? -7.141 4.102 -1.278 1.00 87.31 105 ARG A CA 1
ATOM 797 C C . ARG A 1 105 ? -8.364 4.991 -1.537 1.00 87.31 105 ARG A C 1
ATOM 799 O O . ARG A 1 105 ? -8.236 6.211 -1.676 1.00 87.31 105 ARG A O 1
ATOM 806 N N . SER A 1 106 ? -9.558 4.406 -1.543 1.00 88.75 106 SER A N 1
ATOM 807 C CA . SER A 1 106 ? -10.836 5.109 -1.684 1.00 88.75 106 SER A CA 1
ATOM 808 C C . SER A 1 106 ? -11.024 6.178 -0.602 1.00 88.75 106 SER A C 1
ATOM 810 O O . SER A 1 106 ? -11.564 7.254 -0.875 1.00 88.75 106 SER A O 1
ATOM 812 N N . TYR A 1 107 ? -10.486 5.931 0.597 1.00 88.38 107 TYR A N 1
ATOM 813 C CA . TYR A 1 107 ? -10.531 6.842 1.748 1.00 88.38 107 TYR A CA 1
ATOM 814 C C . TYR A 1 107 ? -9.888 8.223 1.509 1.00 88.38 107 TYR A C 1
ATOM 816 O O . TYR A 1 107 ? -10.232 9.194 2.186 1.00 88.38 107 TYR A O 1
ATOM 824 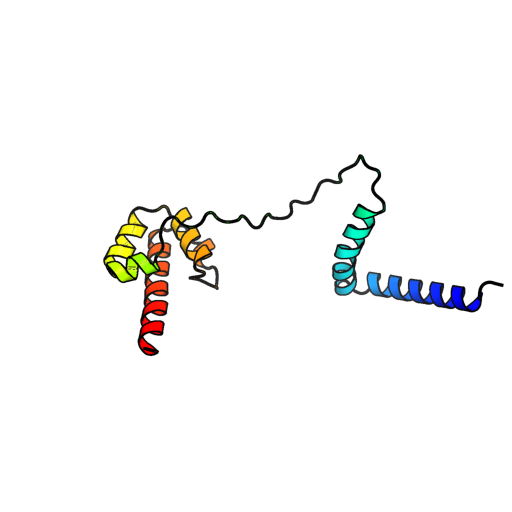N N . VAL A 1 108 ? -8.972 8.358 0.539 1.00 87.75 108 VAL A N 1
ATOM 825 C CA . VAL A 1 108 ? -8.250 9.620 0.284 1.00 87.75 108 VAL A CA 1
ATOM 826 C C . VAL A 1 108 ? -9.219 10.747 -0.081 1.00 87.75 108 VAL A C 1
ATOM 828 O O . VAL A 1 108 ? -9.077 11.872 0.406 1.00 87.75 108 VAL A O 1
ATOM 831 N N . ARG A 1 109 ? -10.239 10.431 -0.890 1.00 88.88 109 ARG A N 1
ATOM 832 C CA . ARG A 1 109 ? -11.229 11.397 -1.396 1.00 88.88 109 ARG A CA 1
ATOM 833 C C . ARG A 1 109 ? -12.321 11.731 -0.380 1.00 88.88 109 ARG A C 1
ATOM 835 O O . ARG A 1 109 ? -13.091 12.662 -0.600 1.00 88.88 109 ARG A O 1
ATOM 842 N N . TRP A 1 110 ? -12.430 10.977 0.711 1.00 92.19 110 TRP A N 1
ATOM 843 C CA . TRP A 1 110 ? -13.523 11.145 1.662 1.00 92.19 110 TRP A CA 1
ATOM 844 C C . TRP A 1 110 ? -13.235 12.296 2.623 1.00 92.19 110 TRP A C 1
ATOM 846 O O . TRP A 1 110 ? -12.124 12.437 3.132 1.00 92.19 110 TRP A O 1
ATOM 856 N N . ARG A 1 111 ? -14.242 13.142 2.843 1.00 87.19 111 ARG A N 1
ATOM 857 C CA . ARG A 1 111 ? -14.186 14.252 3.810 1.00 87.19 111 ARG A CA 1
ATOM 858 C C . ARG A 1 111 ? -14.984 13.962 5.078 1.00 87.19 111 ARG A C 1
ATOM 860 O O . ARG A 1 111 ? -14.639 14.470 6.132 1.00 87.19 111 ARG A O 1
ATOM 867 N N . LYS A 1 112 ? -16.031 13.137 4.974 1.00 91.19 112 LYS A N 1
ATOM 868 C CA . LYS A 1 112 ? -16.870 12.755 6.112 1.00 91.19 112 LYS A CA 1
ATOM 869 C C . LYS A 1 112 ? -16.124 11.771 7.009 1.00 91.19 112 LYS A C 1
ATOM 871 O O . LYS A 1 112 ? -15.730 10.704 6.536 1.00 91.19 112 LYS A O 1
ATOM 876 N N . LYS A 1 113 ? -15.975 12.132 8.284 1.00 90.44 113 LYS A N 1
ATOM 877 C CA . LYS A 1 113 ? -15.330 11.307 9.309 1.00 90.44 113 LYS A CA 1
ATOM 878 C C . LYS A 1 113 ? -16.084 10.003 9.552 1.00 90.44 113 LYS A C 1
ATOM 880 O O . LYS A 1 113 ? -15.465 8.952 9.502 1.00 90.44 113 LYS A O 1
ATOM 885 N N . GLU A 1 114 ? -17.406 10.058 9.696 1.00 90.12 114 GLU A N 1
ATOM 886 C CA . GLU A 1 114 ? -18.278 8.886 9.906 1.00 90.12 114 GLU A CA 1
ATOM 887 C C . GLU A 1 114 ? -17.978 7.754 8.914 1.00 90.12 114 GLU A C 1
ATOM 889 O O . GLU A 1 114 ? -17.772 6.609 9.297 1.00 90.12 114 GLU A O 1
ATOM 894 N N . LYS A 1 115 ? -17.830 8.105 7.631 1.00 92.19 115 LYS A N 1
ATOM 895 C CA . LYS A 1 115 ? -17.523 7.146 6.565 1.00 92.19 115 LYS A CA 1
ATOM 896 C C . LYS A 1 115 ? -16.132 6.513 6.711 1.00 92.19 115 LYS A C 1
ATOM 898 O O . LYS A 1 115 ? -15.926 5.368 6.322 1.00 92.19 115 LYS A O 1
ATOM 903 N N . LEU A 1 116 ? -15.157 7.258 7.239 1.00 92.00 116 LEU A N 1
ATOM 904 C CA . LEU A 1 116 ? -13.820 6.733 7.539 1.00 92.00 116 LEU A CA 1
ATOM 905 C C . LEU A 1 116 ? -13.865 5.780 8.738 1.00 92.00 116 LEU A C 1
ATOM 907 O O . LEU A 1 116 ? -13.241 4.724 8.679 1.00 92.00 116 LEU A O 1
ATOM 911 N N . VAL A 1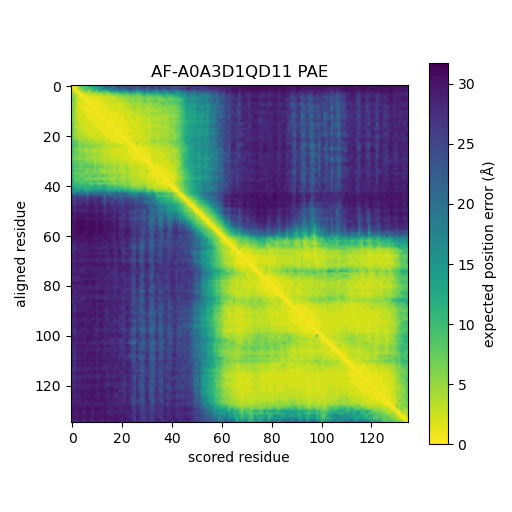 117 ? -14.624 6.126 9.782 1.00 92.06 117 VAL A N 1
ATOM 912 C CA . VAL A 1 117 ? -14.822 5.283 10.972 1.00 92.06 117 VAL A CA 1
ATOM 913 C C . VAL A 1 117 ? -15.489 3.964 10.588 1.00 92.06 117 VAL A C 1
ATOM 915 O O . VAL A 1 117 ? -14.968 2.898 10.912 1.00 92.06 117 VAL A O 1
ATOM 918 N N . GLU A 1 118 ? -16.576 4.023 9.818 1.00 92.62 118 GLU A N 1
ATOM 919 C CA . GLU A 1 118 ? -17.293 2.844 9.323 1.00 92.62 118 GLU A CA 1
ATOM 920 C C . GLU A 1 118 ? -16.364 1.900 8.545 1.00 92.62 118 GLU A C 1
ATOM 922 O O . GLU A 1 118 ? -16.343 0.693 8.793 1.00 92.62 118 GLU A O 1
ATOM 927 N N . LEU A 1 119 ? -15.523 2.453 7.663 1.00 92.12 119 LEU A N 1
ATOM 928 C CA . LEU A 1 119 ? -14.540 1.677 6.907 1.00 92.12 119 LEU A CA 1
ATOM 929 C C . LEU A 1 119 ? -13.517 0.993 7.819 1.00 92.12 119 LEU A C 1
ATOM 931 O O . LEU A 1 119 ? -13.205 -0.178 7.598 1.00 92.12 119 LEU A O 1
ATOM 935 N N . ILE A 1 120 ? -12.989 1.696 8.825 1.00 91.81 120 ILE A N 1
ATOM 936 C CA . ILE A 1 120 ? -12.027 1.119 9.774 1.00 91.81 120 ILE A CA 1
ATOM 937 C C . ILE A 1 120 ? -12.674 -0.057 10.508 1.00 91.81 120 ILE A C 1
ATOM 939 O O . ILE A 1 120 ? -12.127 -1.160 10.487 1.00 91.81 120 ILE A O 1
ATOM 943 N N . VAL A 1 121 ? -13.863 0.143 11.079 1.00 92.25 121 VAL A N 1
ATOM 944 C CA . VAL A 1 121 ? -14.589 -0.891 11.832 1.00 92.25 121 VAL A CA 1
ATOM 945 C C . VAL A 1 121 ? -14.889 -2.106 10.954 1.00 92.25 121 VAL A C 1
ATOM 947 O O . VAL A 1 121 ? -14.617 -3.240 11.354 1.00 92.25 121 VAL A O 1
ATOM 950 N N . GLN A 1 122 ? -15.395 -1.890 9.737 1.00 92.38 122 GLN A N 1
ATOM 951 C CA . GLN A 1 122 ? -15.719 -2.971 8.806 1.00 92.38 122 GLN A CA 1
ATOM 952 C C . GLN A 1 122 ? -14.477 -3.796 8.437 1.00 92.38 122 GLN A C 1
ATOM 954 O O . GLN A 1 122 ? -14.532 -5.027 8.409 1.00 92.38 122 GLN A O 1
ATOM 959 N N . ARG A 1 123 ? -13.346 -3.131 8.167 1.00 92.38 123 ARG A N 1
ATOM 960 C CA . ARG A 1 123 ? -12.095 -3.793 7.768 1.00 92.38 123 ARG A CA 1
ATOM 961 C C . ARG A 1 123 ? -11.451 -4.545 8.919 1.00 92.38 123 ARG A C 1
ATOM 963 O O . ARG A 1 123 ? -11.047 -5.688 8.723 1.00 92.38 123 ARG A O 1
ATOM 970 N N . VAL A 1 124 ? -11.405 -3.947 10.105 1.00 91.25 124 VAL A N 1
ATOM 971 C CA . VAL A 1 124 ? -10.873 -4.599 11.308 1.00 91.25 124 VAL A CA 1
ATOM 972 C C . VAL A 1 124 ? -11.697 -5.841 11.634 1.00 91.25 124 VAL A C 1
ATOM 974 O O . V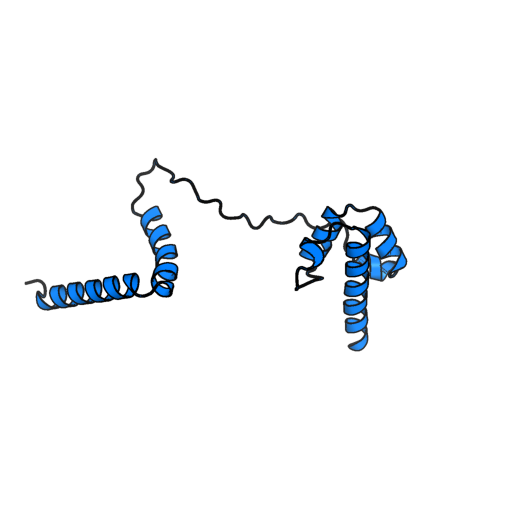AL A 1 124 ? -11.127 -6.922 11.765 1.00 91.25 124 VAL A O 1
ATOM 977 N N . LYS A 1 125 ? -13.033 -5.735 11.634 1.00 89.25 125 LYS A N 1
ATOM 978 C CA . LYS A 1 125 ? -13.926 -6.882 11.854 1.00 89.25 125 LYS A CA 1
ATOM 979 C C . LYS A 1 125 ? -13.700 -7.995 10.828 1.00 89.25 125 LYS A C 1
ATOM 981 O O . LYS A 1 125 ? -13.614 -9.159 11.199 1.00 89.25 125 LYS A O 1
ATOM 986 N N . ALA A 1 126 ? -13.566 -7.654 9.545 1.00 88.56 126 ALA A N 1
ATOM 987 C CA . ALA A 1 126 ? -13.309 -8.641 8.497 1.00 88.56 126 ALA A CA 1
ATOM 988 C C . ALA A 1 126 ? -11.960 -9.359 8.676 1.00 88.56 126 ALA A C 1
ATOM 990 O O . ALA A 1 126 ? -11.875 -10.564 8.447 1.00 88.56 126 ALA A O 1
ATOM 991 N N . VAL A 1 127 ? -10.914 -8.637 9.091 1.00 87.50 127 VAL A N 1
ATOM 992 C CA . VAL A 1 127 ? -9.583 -9.212 9.339 1.00 87.50 127 VAL A CA 1
ATOM 993 C C . VAL A 1 127 ? -9.593 -10.115 10.572 1.00 87.50 127 VAL A C 1
ATOM 995 O O . VAL A 1 127 ? -9.075 -11.227 10.498 1.00 87.50 127 VAL A O 1
ATOM 998 N N . VAL A 1 128 ? -10.214 -9.678 11.670 1.00 85.25 128 VAL A N 1
ATOM 999 C CA . VAL A 1 128 ? -10.300 -10.464 12.911 1.00 85.25 128 VAL A CA 1
ATOM 1000 C C . VAL A 1 128 ? -11.134 -11.727 12.700 1.00 85.25 128 VAL A C 1
ATOM 1002 O O . VAL A 1 128 ? -10.643 -12.817 12.977 1.00 85.25 128 VAL A O 1
ATOM 1005 N N . ASN A 1 129 ? -12.322 -11.614 12.096 1.00 83.50 129 ASN A N 1
ATOM 1006 C CA . ASN A 1 129 ? -13.163 -12.774 11.781 1.00 83.50 129 ASN A CA 1
ATOM 1007 C C . ASN A 1 129 ? -12.446 -13.764 10.859 1.00 83.50 129 ASN A C 1
ATOM 1009 O O . ASN A 1 129 ? -12.563 -14.972 11.026 1.00 83.50 129 ASN A O 1
ATOM 1013 N N . LYS A 1 130 ? -11.680 -13.267 9.879 1.00 79.38 130 LYS A N 1
ATOM 1014 C CA . LYS A 1 130 ? -10.877 -14.137 9.017 1.00 79.38 130 LYS A CA 1
ATOM 1015 C C . LYS A 1 130 ? -9.816 -14.888 9.824 1.00 79.38 130 LYS A C 1
ATOM 1017 O O . LYS A 1 130 ? -9.583 -16.052 9.536 1.00 79.38 130 LYS A O 1
ATOM 1022 N N . GLY A 1 131 ? -9.198 -14.244 10.814 1.00 68.62 131 GLY A N 1
ATOM 1023 C CA . GLY A 1 131 ? -8.239 -14.873 11.724 1.00 68.62 131 GLY A CA 1
ATOM 1024 C C . GLY A 1 131 ? -8.855 -15.946 12.629 1.00 68.62 131 GLY A C 1
ATOM 1025 O O . GLY A 1 131 ? -8.200 -16.950 12.884 1.00 68.62 131 GLY A O 1
ATOM 1026 N N . GLU A 1 132 ? -10.107 -15.779 13.061 1.00 64.44 132 GLU A N 1
ATOM 1027 C CA . GLU A 1 132 ? -10.823 -16.789 13.858 1.00 64.44 132 GLU A CA 1
ATOM 1028 C C . GLU A 1 132 ? -11.153 -18.058 13.067 1.00 64.44 132 GLU A C 1
ATOM 1030 O O . GLU A 1 132 ? -11.099 -19.147 13.622 1.00 64.44 132 GLU A O 1
ATOM 1035 N N . VAL A 1 133 ? -11.433 -17.947 11.765 1.00 59.00 133 VAL A N 1
ATOM 1036 C CA . VAL A 1 133 ? -11.767 -19.107 10.911 1.00 59.00 133 VAL A CA 1
ATOM 1037 C C . VAL A 1 133 ? -10.586 -20.075 10.731 1.00 59.00 133 VAL A C 1
ATOM 1039 O O . VAL A 1 133 ? -10.793 -21.237 10.395 1.00 59.00 133 VAL A O 1
ATOM 1042 N N . PHE A 1 134 ? -9.350 -19.621 10.954 1.00 56.59 134 PHE A N 1
ATOM 1043 C CA . PHE A 1 134 ? -8.146 -20.460 10.876 1.00 56.59 134 PHE A CA 1
ATOM 1044 C C . PHE A 1 134 ? -7.659 -20.967 12.241 1.00 56.59 134 PHE A C 1
ATOM 1046 O O . PHE A 1 134 ? -6.562 -21.529 12.306 1.00 56.59 134 PHE A O 1
ATOM 1053 N N . LYS A 1 135 ? -8.415 -20.724 13.317 1.00 52.19 135 LYS A N 1
ATOM 1054 C CA . LYS A 1 135 ? -8.039 -21.091 14.683 1.00 52.19 135 LYS A CA 1
ATOM 1055 C C . LYS A 1 135 ? -8.697 -22.389 15.136 1.00 52.19 135 LYS A C 1
ATOM 1057 O O . LYS A 1 135 ? -9.841 -22.654 14.712 1.00 52.19 135 LYS A O 1
#

Solvent-accessible surface area (backbone atoms only — not comparable to full-atom values): 8251 Å² total; per-residue (Å²): 129,76,60,64,67,56,54,52,52,51,53,52,52,54,51,54,51,52,52,49,41,72,75,28,69,71,56,36,62,62,50,46,57,63,50,51,53,49,45,60,72,74,68,59,68,96,83,71,83,71,84,73,73,79,72,77,66,76,71,79,68,75,80,56,96,64,61,68,66,59,36,32,73,76,51,32,70,66,44,34,49,56,61,53,68,78,49,53,58,68,53,52,53,44,37,38,62,74,70,54,64,52,88,84,51,69,69,75,81,56,80,59,45,68,64,51,49,52,50,50,54,54,40,51,51,53,53,52,55,56,55,55,75,77,104

Secondary structure (DSSP, 8-state):
---HHHHHHHHHHHHHHHHHHHH-HHHHHHHHHHHHHHHHHHS--TT-------------PPPPS--HHHHHHHHHHHHHHHHHHTS-HHHHHHHHHHTT--TT-GGGG---HHHHHHHHHHHHHHHHHHHHTT-

Foldseek 3Di:
DPPPVVVVVVVVVVVVVVVCCVVPVVNVVVVVVVVVVVCVVPVDDPPDDDPPPDPPPPPPLPQQPDDLLVQCVVPRLVSSLVVLVVDDLVSLLSNCVVVVLDVPSPSVPDDDSVVSSVSSNVSSVVVVVVVVVVD

Mean predicted aligned error: 16.46 Å

pLDDT: mean 81.37, std 14.02, range [45.56, 95.69]

Sequence (135 aa):
MSDERLSECMAQMLHILAEEVAGNKRLASRLSVPWQAYMNEKLMPAGQAAPKAPKKKASIKEPPSVDPFKAFLEGGSVLLIKTLEDMDAAECKNIISHYALDPSRSYVRWRKKEKLVELIVQRVKAVVNKGEVFK